Protein AF-A0A7V9ITE0-F1 (afdb_monomer)

Sequence (87 aa):
ANVGDAKSLVIHPASTTHQQLTDDDLRAARIGPEMVRVSIGIEDVEDIVWDLDQALAASQGESPARPAYDGQGHSVLAKAFGAPYQS

Solvent-accessible surface area (backbone atoms only — not comparable to full-atom values): 5427 Å² total; per-residue (Å²): 128,84,76,78,47,68,60,64,47,76,45,49,43,54,85,50,80,44,51,87,54,52,75,68,55,28,51,74,71,70,49,48,91,83,44,72,47,74,34,75,34,70,66,60,66,68,42,53,49,50,55,50,51,50,53,53,41,41,72,71,69,42,74,59,69,76,71,73,80,82,42,65,40,83,39,74,65,17,68,73,63,72,46,58,85,78,132

pLDDT: mean 80.66, std 18.31, range [44.41, 97.75]

Mean predicted aligned error: 8.98 Å

Nearest PDB structures (foldseek):
  5dx5-assembly1_A  TM=8.475E-01  e=1.338E-04  Clostridium sporogenes
  4u1t-assembly2_F  TM=9.349E-01  e=5.097E-04  Micromonospora echinospora
  4q31-assembly1_B  TM=9.441E-01  e=6.755E-04  Micromonospora echinospora
  5eig-assembly1_C  TM=9.471E-01  e=1.273E-03  Homo sapiens
  4l0o-assembly3_K-4  TM=9.214E-01  e=1.810E-03  Helicobacter pylori 26695

Radius of gyration: 16.98 Å; Cα contacts (8 Å, |Δi|>4): 89; chains: 1; bounding box: 32×29×45 Å

Structure (mmCIF, N/CA/C/O backbone):
data_AF-A0A7V9ITE0-F1
#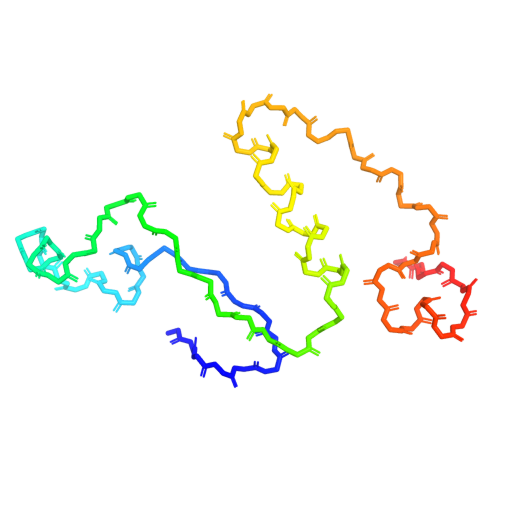
_entry.id   AF-A0A7V9ITE0-F1
#
loop_
_atom_site.group_PDB
_atom_site.id
_atom_site.type_symbol
_atom_site.label_atom_id
_atom_site.label_alt_id
_atom_site.label_comp_id
_atom_site.label_asym_id
_atom_site.label_entity_id
_atom_site.label_seq_id
_atom_site.pdbx_PDB_ins_code
_atom_site.Cartn_x
_atom_site.Cartn_y
_atom_site.Cartn_z
_atom_site.occupancy
_atom_site.B_iso_or_equiv
_atom_site.auth_seq_id
_atom_site.auth_comp_id
_atom_site.auth_asym_id
_atom_site.auth_atom_id
_atom_site.pdbx_PDB_model_num
ATOM 1 N N . ALA A 1 1 ? 10.092 -6.363 0.881 1.00 63.62 1 ALA A N 1
ATOM 2 C CA . ALA A 1 1 ? 8.766 -5.989 1.409 1.00 63.62 1 ALA A CA 1
ATOM 3 C C . ALA A 1 1 ? 8.060 -7.239 1.880 1.00 63.62 1 ALA A C 1
ATOM 5 O O . ALA A 1 1 ? 8.182 -8.278 1.233 1.00 63.62 1 ALA A O 1
ATOM 6 N N . ASN A 1 2 ? 7.342 -7.116 2.984 1.00 75.50 2 ASN A N 1
ATOM 7 C CA . ASN A 1 2 ? 6.838 -8.252 3.737 1.00 75.50 2 ASN A CA 1
ATOM 8 C C . ASN A 1 2 ? 5.450 -8.643 3.201 1.00 75.50 2 ASN A C 1
ATOM 10 O O . ASN A 1 2 ? 4.794 -7.847 2.524 1.00 75.50 2 ASN A O 1
ATOM 14 N N . VAL A 1 3 ? 5.039 -9.880 3.456 1.00 79.75 3 VAL A N 1
ATOM 15 C CA . VAL A 1 3 ? 3.669 -10.371 3.263 1.00 79.75 3 VAL A CA 1
ATOM 16 C C . VAL A 1 3 ? 3.281 -11.043 4.577 1.00 79.75 3 VAL A C 1
ATOM 18 O O . VAL A 1 3 ? 4.090 -11.798 5.113 1.00 79.75 3 VAL A O 1
ATOM 21 N N . GLY A 1 4 ? 2.08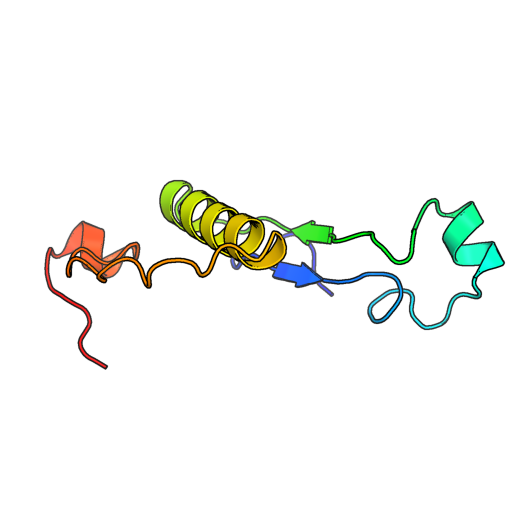4 -10.752 5.094 1.00 82.88 4 GLY A N 1
ATOM 22 C CA . GLY A 1 4 ? 1.585 -11.337 6.348 1.00 82.88 4 GLY 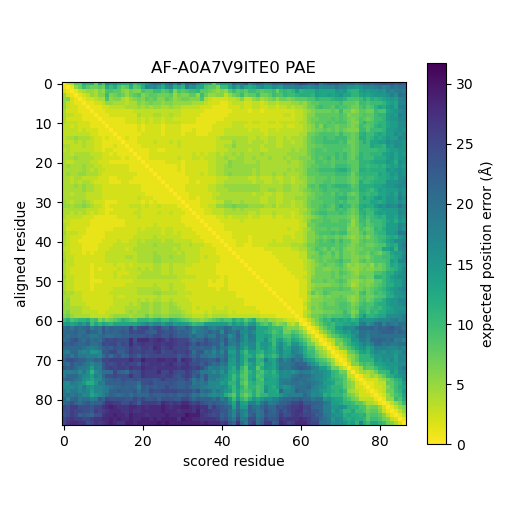A CA 1
ATOM 23 C C . GLY A 1 4 ? 2.094 -10.672 7.633 1.00 82.88 4 GLY A C 1
ATOM 24 O O . GLY A 1 4 ? 2.229 -11.348 8.650 1.00 82.88 4 GLY A O 1
ATOM 25 N N . ASP A 1 5 ? 2.408 -9.375 7.590 1.00 89.56 5 ASP A N 1
ATOM 26 C CA . ASP A 1 5 ? 2.654 -8.576 8.799 1.00 89.56 5 ASP A CA 1
ATOM 27 C C . ASP A 1 5 ? 1.317 -8.246 9.495 1.00 89.56 5 ASP A C 1
ATOM 29 O O . ASP A 1 5 ? 0.261 -8.276 8.865 1.00 89.56 5 ASP A O 1
ATOM 33 N N . ALA A 1 6 ? 1.349 -7.912 10.787 1.00 91.94 6 ALA A N 1
ATOM 34 C CA . ALA A 1 6 ? 0.161 -7.452 11.503 1.00 91.94 6 ALA A CA 1
ATOM 35 C C . ALA A 1 6 ? -0.329 -6.088 10.989 1.00 91.94 6 ALA A C 1
ATOM 37 O O . ALA A 1 6 ? -1.504 -5.764 11.145 1.00 91.94 6 ALA A O 1
ATOM 38 N N . LYS A 1 7 ? 0.572 -5.307 10.382 1.00 91.44 7 LYS A N 1
ATOM 39 C CA . LYS A 1 7 ? 0.270 -4.021 9.751 1.00 91.44 7 LYS A CA 1
ATOM 40 C C . LYS A 1 7 ? 0.121 -4.160 8.239 1.00 91.44 7 LYS A C 1
ATOM 42 O O . LYS A 1 7 ? 0.931 -4.824 7.587 1.00 91.44 7 LYS A O 1
ATOM 47 N N . SER A 1 8 ? -0.861 -3.468 7.684 1.00 94.75 8 SER A N 1
ATOM 48 C CA . SER A 1 8 ? -1.076 -3.339 6.252 1.00 94.75 8 SER A CA 1
ATOM 49 C C . SER A 1 8 ? 0.102 -2.624 5.583 1.00 94.75 8 SER A C 1
ATOM 51 O O . SER A 1 8 ? 0.686 -1.680 6.118 1.00 94.75 8 SER A O 1
ATOM 53 N N . LEU A 1 9 ? 0.482 -3.096 4.394 1.00 94.62 9 LEU A N 1
ATOM 54 C CA . LEU A 1 9 ? 1.609 -2.573 3.623 1.00 94.62 9 LEU A CA 1
ATOM 55 C C . LEU A 1 9 ? 1.236 -2.446 2.146 1.00 94.62 9 LEU A C 1
ATOM 57 O O . LEU A 1 9 ? 0.777 -3.406 1.527 1.00 94.62 9 LEU A O 1
ATOM 61 N N . VAL A 1 10 ? 1.532 -1.290 1.557 1.00 94.81 10 VAL A N 1
ATOM 62 C CA . VAL A 1 10 ? 1.347 -1.012 0.128 1.00 94.81 10 VAL A CA 1
ATOM 63 C C . 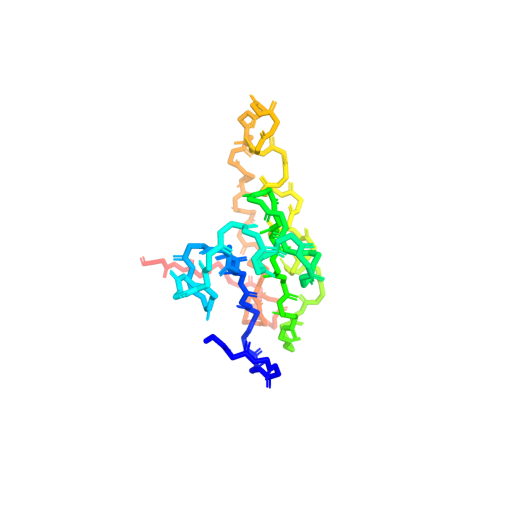VAL A 1 10 ? 2.706 -0.755 -0.514 1.00 94.81 10 VAL A C 1
ATOM 65 O O . VAL A 1 10 ? 3.527 -0.024 0.039 1.00 94.81 10 VAL A O 1
ATOM 68 N N . ILE A 1 11 ? 2.968 -1.362 -1.673 1.00 94.81 11 ILE A N 1
ATOM 69 C CA . ILE A 1 11 ? 4.209 -1.149 -2.428 1.00 94.81 11 ILE A CA 1
ATOM 70 C C . ILE A 1 11 ? 3.941 -1.024 -3.928 1.00 94.81 11 IL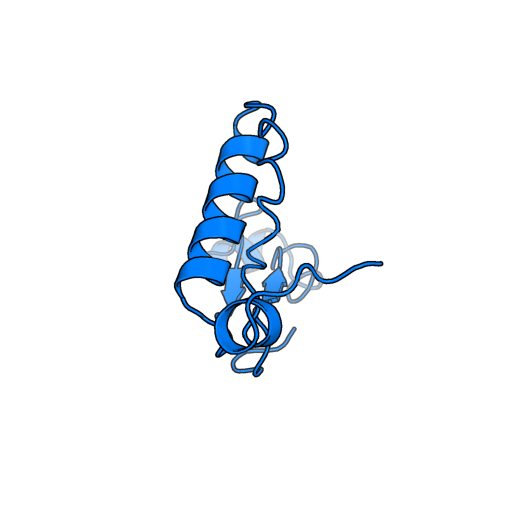E A C 1
ATOM 72 O O . ILE A 1 11 ? 3.005 -1.626 -4.453 1.00 94.81 11 ILE A O 1
ATOM 76 N N . HIS A 1 12 ? 4.842 -0.336 -4.624 1.00 96.00 12 HIS A N 1
ATOM 77 C CA . HIS A 1 12 ? 4.982 -0.401 -6.077 1.00 96.00 12 HIS A CA 1
ATOM 78 C C . HIS A 1 12 ? 6.077 -1.430 -6.421 1.00 96.00 12 HIS A C 1
ATOM 80 O O . HIS A 1 12 ? 7.260 -1.143 -6.199 1.00 96.00 12 HIS A O 1
ATOM 86 N N . PRO A 1 13 ? 5.743 -2.658 -6.876 1.00 95.19 13 PRO A N 1
ATOM 87 C CA . PRO A 1 13 ? 6.717 -3.742 -6.986 1.00 95.19 13 PRO A CA 1
ATOM 88 C C . PRO A 1 13 ? 7.876 -3.431 -7.934 1.00 95.19 13 PRO A C 1
ATOM 90 O O . PRO A 1 13 ? 9.016 -3.724 -7.570 1.00 95.19 13 PRO A O 1
ATOM 93 N N . ALA A 1 14 ? 7.602 -2.797 -9.081 1.00 95.94 14 ALA A N 1
ATOM 94 C CA . ALA A 1 14 ? 8.605 -2.521 -10.109 1.00 95.94 14 ALA A CA 1
ATOM 95 C C . ALA A 1 14 ? 9.712 -1.570 -9.621 1.00 95.94 14 ALA A C 1
ATOM 97 O O . ALA A 1 14 ? 10.877 -1.815 -9.900 1.00 95.94 14 ALA A O 1
ATOM 98 N N . SER A 1 15 ? 9.398 -0.547 -8.814 1.00 95.06 15 SER A N 1
ATOM 99 C CA . SER A 1 15 ? 10.418 0.373 -8.271 1.00 95.06 15 SER A CA 1
ATOM 100 C C . SER A 1 15 ? 10.911 0.010 -6.869 1.00 95.06 15 SER A C 1
ATOM 102 O O . SER A 1 15 ? 11.575 0.825 -6.232 1.00 95.06 15 SER A O 1
ATOM 104 N N . THR A 1 16 ? 10.527 -1.152 -6.333 1.00 94.94 16 THR A N 1
ATOM 105 C CA . THR A 1 16 ? 10.921 -1.568 -4.980 1.00 94.94 16 THR A CA 1
ATOM 106 C C . THR A 1 16 ? 11.431 -3.008 -4.982 1.00 94.94 16 THR A C 1
ATOM 108 O O . THR A 1 16 ? 12.576 -3.279 -5.321 1.00 94.94 16 THR A O 1
ATOM 111 N N . THR A 1 17 ? 10.585 -3.970 -4.623 1.00 93.44 17 THR A N 1
ATOM 112 C CA . THR A 1 17 ? 10.960 -5.382 -4.457 1.00 93.44 17 THR A CA 1
ATOM 113 C C . THR A 1 17 ? 11.505 -6.051 -5.713 1.00 93.44 17 THR A C 1
ATOM 115 O O . THR A 1 17 ? 12.289 -6.984 -5.581 1.00 93.44 17 THR A O 1
ATOM 118 N N . HIS A 1 18 ? 11.119 -5.577 -6.897 1.00 94.31 18 HIS A N 1
ATOM 119 C CA . HIS A 1 18 ? 11.536 -6.128 -8.185 1.00 94.31 18 HIS A CA 1
ATOM 120 C C . HIS A 1 18 ? 12.398 -5.144 -8.987 1.00 94.31 18 HIS A C 1
ATOM 122 O O . HIS A 1 18 ? 12.610 -5.357 -10.173 1.00 94.31 18 HIS A O 1
ATOM 128 N N . GLN A 1 19 ? 12.957 -4.111 -8.344 1.00 94.50 19 GLN A N 1
ATOM 129 C CA . GLN A 1 19 ? 13.744 -3.064 -9.015 1.00 94.50 19 GLN A CA 1
ATOM 130 C C . GLN A 1 19 ? 15.002 -3.565 -9.745 1.00 94.50 19 GLN A C 1
ATOM 132 O O . GLN A 1 19 ? 15.609 -2.817 -10.498 1.00 94.50 19 GLN A O 1
ATOM 137 N N . GLN A 1 20 ? 15.445 -4.793 -9.459 1.00 96.25 20 GLN A N 1
ATOM 138 C CA . GLN A 1 20 ? 16.619 -5.411 -10.087 1.00 96.25 20 GLN A CA 1
ATOM 139 C C . GLN A 1 20 ? 16.277 -6.157 -11.387 1.00 96.25 20 GLN A C 1
ATOM 141 O O . GLN A 1 20 ? 17.184 -6.624 -12.070 1.00 96.25 20 GLN A O 1
ATOM 146 N N . LEU A 1 21 ? 14.988 -6.323 -11.703 1.00 96.69 21 LEU A N 1
ATOM 147 C CA . LEU A 1 21 ? 14.540 -6.963 -12.935 1.00 96.69 21 LEU A CA 1
ATOM 148 C C . LEU A 1 21 ? 14.544 -5.968 -14.094 1.00 96.69 21 LEU A C 1
ATOM 150 O O . LEU A 1 21 ? 14.322 -4.773 -13.905 1.00 96.69 21 LEU A O 1
ATOM 154 N N . THR A 1 22 ? 14.773 -6.480 -15.301 1.00 96.88 22 THR A N 1
ATOM 155 C CA . THR A 1 22 ? 14.605 -5.695 -16.526 1.00 96.88 22 THR A CA 1
ATOM 156 C C . THR A 1 22 ? 13.122 -5.516 -16.864 1.00 96.88 22 THR A C 1
ATOM 158 O O . THR A 1 22 ? 12.271 -6.270 -16.387 1.00 96.88 22 THR A O 1
ATOM 161 N N . ASP A 1 23 ? 12.794 -4.567 -17.742 1.00 94.88 23 ASP A N 1
ATOM 162 C CA . ASP A 1 23 ? 11.415 -4.365 -18.211 1.00 94.88 23 ASP A CA 1
ATOM 163 C C . ASP A 1 23 ? 10.831 -5.610 -18.906 1.00 94.88 23 ASP A C 1
ATOM 165 O O . ASP A 1 23 ? 9.626 -5.861 -18.829 1.00 94.88 23 ASP A O 1
ATOM 169 N N . ASP A 1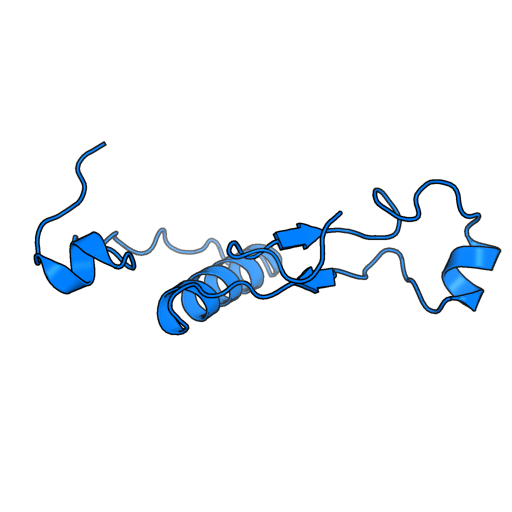 24 ? 11.672 -6.395 -19.591 1.00 97.00 24 ASP A N 1
ATOM 170 C CA . ASP A 1 24 ? 11.271 -7.662 -20.211 1.00 97.00 24 ASP A CA 1
ATOM 171 C C . ASP A 1 24 ? 10.930 -8.721 -19.153 1.00 97.00 24 ASP A C 1
ATOM 173 O O . ASP A 1 24 ? 9.885 -9.371 -19.253 1.00 97.00 24 ASP A O 1
ATOM 177 N N . ASP A 1 25 ? 11.757 -8.849 -18.110 1.00 97.75 25 ASP A N 1
ATOM 178 C CA . ASP A 1 25 ? 11.528 -9.785 -17.003 1.00 97.75 25 ASP A CA 1
ATOM 179 C C . ASP A 1 25 ? 10.281 -9.409 -16.190 1.00 97.75 25 ASP A C 1
ATOM 181 O O . ASP A 1 25 ? 9.474 -10.275 -15.841 1.00 97.75 25 ASP A O 1
ATOM 185 N N . LEU A 1 26 ? 10.080 -8.112 -15.927 1.00 97.44 26 LEU A N 1
ATOM 186 C CA . LEU A 1 26 ? 8.886 -7.589 -15.258 1.00 97.44 26 LEU A CA 1
ATOM 187 C C . LEU A 1 26 ? 7.621 -7.925 -16.053 1.00 97.44 26 LEU A C 1
ATOM 189 O O . LEU A 1 26 ? 6.664 -8.470 -15.495 1.00 97.44 26 LEU A O 1
ATOM 193 N N . ARG A 1 27 ? 7.633 -7.695 -17.374 1.00 95.06 27 ARG A N 1
ATOM 194 C CA . ARG A 1 27 ? 6.521 -8.074 -18.259 1.00 95.06 27 ARG A CA 1
ATOM 195 C C . ARG A 1 27 ? 6.272 -9.579 -18.263 1.00 95.06 27 ARG A C 1
ATOM 197 O O . ARG A 1 27 ? 5.115 -9.992 -18.174 1.00 95.06 27 ARG A O 1
ATOM 204 N N . ALA A 1 28 ? 7.322 -10.397 -18.318 1.00 97.31 28 ALA A N 1
ATOM 205 C CA . ALA A 1 28 ? 7.198 -11.854 -18.261 1.00 97.31 28 ALA A CA 1
ATOM 206 C C . ALA A 1 28 ? 6.577 -12.333 -16.934 1.00 97.31 28 ALA A C 1
ATOM 208 O O . ALA A 1 28 ? 5.763 -13.258 -16.926 1.00 97.31 28 ALA A O 1
ATOM 209 N N . ALA A 1 29 ? 6.888 -11.652 -15.827 1.00 95.88 29 ALA A N 1
ATOM 210 C CA . ALA A 1 29 ? 6.300 -11.880 -14.507 1.00 95.88 29 ALA A CA 1
ATOM 211 C C . ALA A 1 29 ? 4.899 -11.258 -14.322 1.00 95.88 29 ALA A C 1
ATOM 213 O O . ALA A 1 29 ? 4.300 -11.413 -13.259 1.00 95.88 29 ALA A O 1
ATOM 214 N N . ARG A 1 30 ? 4.357 -10.583 -15.348 1.00 95.88 30 ARG A N 1
ATOM 215 C CA . ARG A 1 30 ? 3.093 -9.821 -15.311 1.00 95.88 30 ARG A CA 1
ATOM 216 C C . ARG A 1 30 ? 3.091 -8.689 -14.277 1.00 95.88 30 ARG A C 1
ATOM 218 O O . ARG A 1 30 ? 2.052 -8.388 -13.698 1.00 95.88 30 ARG A O 1
ATOM 225 N N . ILE A 1 31 ? 4.243 -8.064 -14.057 1.00 96.62 31 ILE A N 1
ATOM 226 C CA . ILE A 1 31 ? 4.412 -6.900 -13.186 1.00 96.62 31 ILE A CA 1
ATOM 227 C C . ILE A 1 31 ? 4.496 -5.654 -14.073 1.00 96.62 31 ILE A C 1
ATOM 229 O O . ILE A 1 31 ? 5.536 -5.380 -14.667 1.00 96.62 31 ILE A O 1
ATOM 233 N N . GLY A 1 32 ? 3.389 -4.920 -14.190 1.00 94.75 32 GLY A N 1
ATOM 234 C CA . GLY A 1 32 ? 3.344 -3.637 -14.901 1.00 94.75 32 GLY A CA 1
ATOM 235 C C . GLY A 1 32 ? 3.823 -2.459 -14.036 1.00 94.75 32 GLY A C 1
ATOM 236 O O . GLY A 1 32 ? 3.774 -2.556 -12.805 1.00 94.75 32 GLY A O 1
ATOM 237 N N . PRO A 1 33 ? 4.265 -1.339 -14.641 1.00 93.19 33 PRO A N 1
ATOM 238 C CA . PRO A 1 33 ? 4.655 -0.118 -13.920 1.00 93.19 33 PRO A CA 1
ATOM 239 C C . PRO A 1 33 ? 3.485 0.577 -13.199 1.00 93.19 33 PRO A C 1
ATOM 241 O O . PRO A 1 33 ? 3.693 1.429 -12.344 1.00 93.19 33 PRO A O 1
ATOM 244 N N . GLU A 1 34 ? 2.246 0.229 -13.528 1.00 94.06 34 GLU A N 1
ATOM 245 C CA . GLU A 1 34 ? 1.035 0.674 -12.835 1.00 94.06 34 GLU A CA 1
ATOM 246 C C . GLU A 1 34 ? 0.626 -0.239 -11.666 1.00 94.06 34 GLU A C 1
ATOM 248 O O . GLU A 1 34 ? -0.329 0.060 -10.947 1.00 94.06 34 GLU A O 1
ATOM 253 N N . MET A 1 35 ? 1.318 -1.366 -11.459 1.00 95.94 35 MET A N 1
ATOM 254 C CA . MET A 1 35 ? 0.939 -2.339 -10.438 1.00 95.94 35 MET A CA 1
ATOM 255 C C . MET A 1 35 ? 1.176 -1.794 -9.028 1.00 95.94 35 MET A C 1
ATOM 257 O O . MET A 1 35 ? 2.304 -1.521 -8.624 1.00 95.94 35 MET A O 1
ATOM 261 N N . VAL A 1 36 ? 0.122 -1.783 -8.218 1.00 95.31 36 VAL A N 1
ATOM 262 C CA . VAL A 1 36 ? 0.207 -1.571 -6.772 1.00 95.31 36 VAL A CA 1
ATOM 263 C C . VAL A 1 36 ? -0.106 -2.888 -6.072 1.00 95.31 36 VAL A C 1
ATOM 265 O O . VAL A 1 36 ? -1.130 -3.514 -6.336 1.00 95.31 36 VAL A O 1
ATOM 268 N N . ARG A 1 37 ? 0.781 -3.329 -5.174 1.00 95.00 37 ARG A N 1
ATOM 269 C CA . ARG A 1 37 ? 0.564 -4.531 -4.360 1.00 95.00 37 ARG A CA 1
ATOM 270 C C . ARG A 1 37 ? 0.204 -4.130 -2.939 1.00 95.00 37 ARG A C 1
ATOM 272 O O . ARG A 1 37 ? 0.996 -3.466 -2.272 1.00 95.00 37 ARG A O 1
ATOM 279 N N . VAL A 1 38 ? -0.931 -4.630 -2.467 1.00 94.81 38 VAL A N 1
ATOM 280 C CA . VAL A 1 38 ? -1.411 -4.444 -1.096 1.00 94.81 38 VAL A CA 1
ATOM 281 C C . VAL A 1 38 ? -1.289 -5.766 -0.337 1.00 94.81 38 VAL A C 1
ATOM 283 O O . VAL A 1 38 ? -1.762 -6.801 -0.802 1.00 94.81 38 VAL A O 1
ATOM 286 N N . SER A 1 39 ? -0.625 -5.743 0.818 1.00 94.88 39 SER A N 1
ATOM 287 C CA . SER A 1 39 ? -0.669 -6.810 1.818 1.00 94.88 39 SER A CA 1
ATOM 288 C C . SER A 1 39 ? -1.542 -6.323 2.961 1.00 94.88 39 SER A C 1
ATOM 290 O O . SER A 1 39 ? -1.173 -5.363 3.632 1.00 94.88 39 SER A O 1
ATOM 292 N N . ILE A 1 40 ? -2.675 -6.982 3.166 1.00 94.44 40 ILE A N 1
ATOM 293 C CA . ILE A 1 40 ? -3.629 -6.647 4.223 1.00 94.44 40 ILE A CA 1
ATOM 294 C C . ILE A 1 40 ? -3.129 -7.227 5.548 1.00 94.44 40 ILE A C 1
ATOM 296 O O . ILE A 1 40 ? -2.783 -8.410 5.609 1.00 94.44 40 ILE A O 1
ATOM 300 N N . GLY A 1 41 ? -3.028 -6.367 6.560 1.00 93.25 41 GLY A N 1
ATOM 301 C CA . GLY A 1 41 ? -2.704 -6.734 7.933 1.00 93.25 41 GLY A CA 1
ATOM 302 C C . GLY A 1 41 ? -3.931 -7.239 8.689 1.00 93.25 41 GLY A C 1
ATOM 303 O O . GLY A 1 41 ? -4.876 -7.762 8.099 1.00 93.25 41 GLY A O 1
ATOM 304 N N . ILE A 1 42 ? -3.905 -7.106 10.014 1.00 94.62 42 ILE A N 1
ATOM 305 C CA . ILE A 1 42 ? -5.004 -7.522 10.902 1.00 94.62 42 ILE A CA 1
ATOM 306 C C . ILE A 1 42 ? -5.665 -6.330 11.601 1.00 94.62 42 ILE A C 1
ATOM 308 O O . ILE A 1 42 ? -6.248 -6.485 12.676 1.00 94.62 42 ILE A O 1
ATOM 312 N N . GLU A 1 43 ? -5.532 -5.133 11.027 1.00 91.06 43 GLU A N 1
ATOM 313 C CA . GLU A 1 43 ? -6.271 -3.965 11.491 1.00 91.06 43 GLU A CA 1
ATOM 314 C C . GLU A 1 43 ? -7.785 -4.149 11.323 1.00 91.06 43 GLU A C 1
ATOM 316 O O . GLU A 1 43 ? -8.275 -5.103 10.715 1.00 91.06 43 GLU A O 1
ATOM 321 N N . ASP A 1 44 ? -8.541 -3.221 11.895 1.00 89.94 44 ASP A N 1
ATOM 322 C CA . ASP A 1 44 ? -9.983 -3.195 11.726 1.00 89.94 44 ASP A CA 1
ATOM 323 C C . ASP A 1 44 ? -10.351 -2.932 10.258 1.00 89.94 44 ASP A C 1
ATOM 325 O O . ASP A 1 44 ? -9.779 -2.067 9.591 1.00 89.94 44 ASP A O 1
ATOM 329 N N . VAL A 1 45 ? -11.315 -3.704 9.760 1.00 90.12 45 VAL A N 1
ATOM 330 C CA . VAL A 1 45 ? -11.715 -3.690 8.351 1.00 90.12 45 VAL A CA 1
ATOM 331 C C . VAL A 1 45 ? -12.239 -2.329 7.897 1.00 90.12 45 VAL A C 1
ATOM 333 O O . VAL A 1 45 ? -11.943 -1.923 6.776 1.00 90.12 45 VAL A O 1
ATOM 336 N N . GLU A 1 46 ? -12.962 -1.605 8.753 1.00 86.50 46 GLU A N 1
ATOM 337 C CA . GLU A 1 46 ? -13.526 -0.298 8.401 1.00 86.50 46 GLU A CA 1
ATOM 338 C C . GLU A 1 46 ? -12.419 0.739 8.216 1.00 86.50 46 GLU A C 1
ATOM 340 O O . GLU A 1 46 ? -12.506 1.595 7.341 1.00 86.50 46 GLU A O 1
ATOM 345 N N . ASP A 1 47 ? -11.344 0.620 8.993 1.00 84.94 47 ASP A N 1
ATOM 346 C CA . ASP A 1 47 ? -10.221 1.553 8.946 1.00 84.94 47 ASP A CA 1
ATOM 347 C C . ASP A 1 47 ? -9.383 1.300 7.678 1.00 84.94 47 ASP A C 1
ATOM 349 O O . ASP A 1 47 ? -8.992 2.241 6.989 1.00 84.94 47 ASP A O 1
ATOM 353 N N . ILE A 1 48 ? -9.206 0.027 7.296 1.00 90.56 48 ILE A N 1
ATOM 354 C CA . ILE A 1 48 ? -8.571 -0.361 6.024 1.00 90.56 48 ILE A CA 1
ATOM 355 C C . ILE A 1 48 ? -9.390 0.122 4.821 1.00 90.56 48 ILE A C 1
ATOM 357 O O . ILE A 1 48 ? -8.824 0.648 3.861 1.00 90.56 48 ILE A O 1
ATOM 361 N N . VAL A 1 49 ? -10.712 -0.074 4.841 1.00 90.25 49 VAL A N 1
ATOM 362 C CA . VAL A 1 49 ? -11.595 0.366 3.750 1.00 90.25 49 VAL A CA 1
ATOM 363 C C . VAL A 1 49 ? -11.574 1.884 3.632 1.00 90.25 49 VAL A C 1
ATOM 365 O O . VAL A 1 49 ? -11.412 2.396 2.526 1.00 90.25 49 VAL A O 1
ATOM 368 N N . TRP A 1 50 ? -11.672 2.593 4.757 1.00 85.75 50 TRP A N 1
ATOM 369 C CA . TRP A 1 50 ? -11.601 4.049 4.795 1.00 85.75 50 TRP A CA 1
ATOM 370 C C . TRP A 1 50 ? -10.285 4.577 4.208 1.00 85.75 50 TRP A C 1
ATOM 372 O O . TRP A 1 50 ? -10.311 5.471 3.361 1.00 85.75 50 TRP A O 1
ATOM 382 N N . ASP A 1 51 ? -9.145 3.982 4.581 1.00 89.50 51 ASP A N 1
ATOM 383 C CA . ASP A 1 51 ? -7.830 4.368 4.058 1.00 89.50 51 ASP A CA 1
ATOM 384 C C . ASP A 1 51 ? -7.699 4.153 2.546 1.00 89.50 51 ASP A C 1
ATOM 386 O O . ASP A 1 51 ? -7.150 5.001 1.834 1.00 89.50 51 ASP A O 1
ATOM 390 N N . LEU A 1 52 ? -8.209 3.032 2.033 1.00 92.31 52 LEU A N 1
ATOM 391 C CA . LEU A 1 52 ? -8.181 2.747 0.600 1.00 92.31 52 LEU A CA 1
ATOM 392 C C . LEU A 1 52 ? -9.120 3.668 -0.186 1.00 92.31 52 LEU A C 1
ATOM 394 O O . LEU A 1 52 ? -8.736 4.130 -1.260 1.00 92.31 52 LEU A O 1
ATOM 398 N N . ASP A 1 53 ? -10.309 3.965 0.341 1.00 90.75 53 ASP A N 1
ATOM 399 C CA . ASP A 1 53 ? -11.292 4.830 -0.317 1.00 90.75 53 ASP A CA 1
ATOM 400 C C . ASP A 1 53 ? -10.749 6.253 -0.499 1.00 90.75 53 ASP A C 1
ATOM 402 O O . ASP A 1 53 ? -10.692 6.767 -1.620 1.00 90.75 53 ASP A O 1
ATOM 406 N N . GLN A 1 54 ? -10.212 6.855 0.570 1.00 86.38 54 GLN A N 1
ATOM 407 C CA . GLN A 1 54 ? -9.616 8.191 0.474 1.00 86.38 54 GLN A CA 1
ATOM 408 C C . GLN A 1 54 ? -8.400 8.230 -0.464 1.00 86.38 54 GLN A C 1
ATOM 410 O O . GLN A 1 54 ? -8.208 9.212 -1.186 1.00 86.38 54 GLN A O 1
ATOM 415 N N . ALA A 1 55 ? -7.578 7.173 -0.479 1.00 89.69 55 ALA A N 1
ATOM 416 C CA . ALA A 1 55 ? -6.404 7.096 -1.343 1.00 89.69 55 ALA A CA 1
ATOM 417 C C . ALA A 1 55 ? -6.796 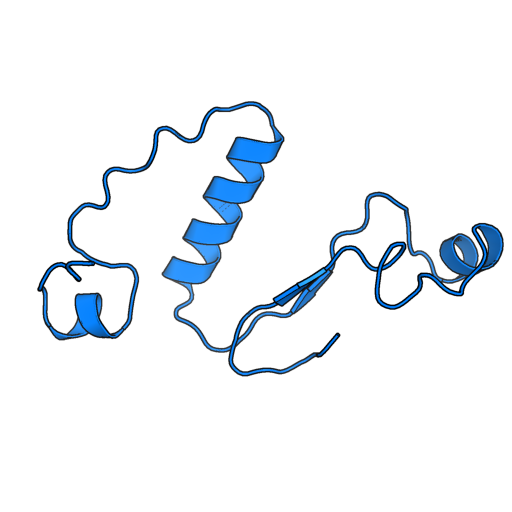6.989 -2.825 1.00 89.69 55 ALA A C 1
ATOM 419 O O . ALA A 1 55 ? -6.172 7.631 -3.674 1.00 89.69 55 ALA A O 1
ATOM 420 N N . LEU A 1 56 ? -7.842 6.217 -3.135 1.00 91.31 56 LEU A N 1
ATOM 421 C CA . LEU A 1 56 ? -8.377 6.081 -4.488 1.00 91.31 56 LEU A CA 1
ATOM 422 C C . LEU A 1 56 ? -9.049 7.372 -4.963 1.00 91.31 56 LEU A C 1
ATOM 424 O O . LEU A 1 56 ? -8.782 7.799 -6.084 1.00 91.31 56 LEU A O 1
ATOM 428 N N . ALA A 1 57 ? -9.849 8.036 -4.123 1.00 88.50 57 ALA A N 1
ATOM 429 C CA . ALA A 1 57 ? -10.444 9.333 -4.458 1.00 88.50 57 ALA A CA 1
ATOM 430 C C . ALA A 1 57 ? -9.355 10.376 -4.771 1.00 88.50 57 ALA A C 1
ATOM 432 O O . ALA A 1 57 ? -9.359 10.999 -5.838 1.00 88.50 57 ALA A O 1
ATOM 433 N N . ALA A 1 58 ? -8.340 10.474 -3.903 1.00 88.38 58 ALA A N 1
ATOM 434 C CA . ALA A 1 58 ? -7.188 11.350 -4.109 1.00 88.38 58 ALA A CA 1
ATOM 435 C C . ALA A 1 58 ? -6.455 11.068 -5.429 1.00 88.38 58 ALA A C 1
ATOM 437 O O . ALA A 1 58 ? -6.027 12.001 -6.116 1.00 88.38 58 ALA A O 1
ATOM 438 N N . SER A 1 59 ? -6.329 9.795 -5.823 1.00 90.31 59 SER A N 1
ATOM 439 C CA . SER A 1 59 ? -5.659 9.427 -7.073 1.00 90.31 59 SER A CA 1
ATOM 440 C C . SER A 1 59 ? -6.441 9.837 -8.327 1.00 90.31 59 SER A C 1
ATOM 442 O O . SER A 1 59 ? -5.841 9.921 -9.396 1.00 90.31 59 SER A O 1
ATOM 444 N N . GLN A 1 60 ? -7.751 10.088 -8.224 1.00 92.94 60 GLN A N 1
ATOM 445 C CA . GLN A 1 60 ? -8.587 10.558 -9.338 1.00 92.94 60 GLN A CA 1
ATOM 446 C C . GLN A 1 60 ? -8.627 12.090 -9.464 1.00 92.94 60 GLN A C 1
ATOM 448 O O . GLN A 1 60 ? -9.324 12.622 -10.326 1.00 92.94 60 GLN A O 1
ATOM 453 N N . GLY A 1 61 ? -7.881 12.821 -8.628 1.00 84.56 61 GLY A N 1
ATOM 454 C CA . GLY A 1 61 ? -7.906 14.286 -8.616 1.00 84.56 61 GLY A CA 1
ATOM 455 C C . GLY A 1 61 ? -9.115 14.871 -7.886 1.00 84.56 61 GLY A C 1
ATOM 456 O O . GLY A 1 61 ? -9.272 16.094 -7.844 1.00 84.56 61 GLY A O 1
ATOM 457 N N . GLU A 1 62 ? -9.935 14.029 -7.256 1.00 77.31 62 GLU A N 1
ATOM 458 C CA . GLU A 1 62 ? -10.783 14.486 -6.167 1.00 77.31 62 GLU A CA 1
ATOM 459 C C . GLU A 1 62 ? -9.860 14.877 -5.020 1.00 77.31 62 GLU A C 1
ATOM 461 O O . GLU A 1 62 ? -9.075 14.076 -4.522 1.00 77.31 62 GLU A O 1
ATOM 466 N N . SER A 1 63 ? -9.910 16.143 -4.606 1.00 58.00 63 SER A N 1
ATOM 467 C CA . SER A 1 63 ? -9.353 16.473 -3.300 1.00 58.00 63 SER A CA 1
ATOM 468 C C . SER A 1 63 ? -10.194 15.690 -2.306 1.00 58.00 63 SER A C 1
ATOM 470 O O . SER A 1 63 ? -11.394 15.981 -2.246 1.00 58.00 63 SER A O 1
ATOM 472 N N . PRO A 1 64 ? -9.642 14.729 -1.540 1.00 54.12 64 PRO A N 1
ATOM 473 C CA . PRO A 1 64 ? -10.393 14.229 -0.413 1.00 54.12 64 PRO A CA 1
ATOM 474 C C . PRO A 1 64 ? -10.669 15.482 0.409 1.00 54.12 64 PRO A C 1
ATOM 476 O O . PRO A 1 64 ? -9.736 16.151 0.870 1.00 54.12 64 PRO A O 1
ATOM 479 N N . ALA A 1 65 ? -11.937 15.897 0.498 1.00 54.31 65 ALA A N 1
ATOM 480 C CA . ALA A 1 65 ? -12.317 16.825 1.545 1.00 54.31 65 ALA A CA 1
ATOM 481 C C . ALA A 1 65 ? -11.765 16.146 2.783 1.00 54.31 65 ALA A C 1
ATOM 483 O O . ALA A 1 65 ? -12.200 15.023 3.021 1.00 54.31 65 ALA A O 1
ATOM 484 N N . ARG A 1 66 ? -10.735 16.718 3.441 1.00 48.81 66 ARG A N 1
ATOM 485 C CA . ARG A 1 66 ? -10.165 16.137 4.666 1.00 48.81 66 ARG A CA 1
ATOM 486 C C . ARG A 1 66 ? -11.384 15.700 5.458 1.00 48.81 66 ARG A C 1
ATOM 488 O O . ARG A 1 66 ? -12.125 16.608 5.860 1.00 48.81 66 ARG A O 1
ATOM 495 N N . PRO A 1 67 ? -11.671 14.391 5.582 1.00 50.88 67 PRO A N 1
ATOM 496 C CA . PRO A 1 67 ? -12.844 13.997 6.319 1.00 50.88 67 PRO A CA 1
ATOM 497 C C . PRO A 1 67 ? -12.585 14.603 7.681 1.00 50.88 67 PRO A C 1
ATOM 499 O O . PRO A 1 67 ? -11.461 14.499 8.191 1.00 50.88 67 PRO A O 1
ATOM 502 N N . ALA A 1 68 ? -13.536 15.391 8.186 1.00 48.66 68 ALA A N 1
ATOM 503 C CA . ALA A 1 68 ? -13.406 15.878 9.541 1.00 48.66 68 ALA A CA 1
ATOM 504 C C . ALA A 1 68 ? -13.116 14.626 10.359 1.00 48.66 68 ALA A C 1
ATOM 506 O O . ALA A 1 68 ? -13.915 13.693 10.329 1.00 48.66 68 ALA A O 1
ATOM 507 N N . TYR A 1 69 ? -11.935 14.566 10.975 1.00 52.47 69 TYR A N 1
ATOM 508 C CA . TYR A 1 69 ? -11.701 13.594 12.016 1.00 52.47 69 TYR A CA 1
ATOM 509 C C . TYR A 1 69 ? -12.806 13.891 13.021 1.00 52.47 69 TYR A C 1
ATOM 511 O O . TYR A 1 69 ? -12.769 14.915 13.703 1.00 52.47 69 TYR A O 1
ATOM 519 N N . ASP A 1 70 ? -13.855 13.078 13.011 1.00 56.91 70 ASP A N 1
ATOM 520 C CA . ASP A 1 70 ? -15.084 13.302 13.772 1.00 56.91 70 ASP A CA 1
ATOM 521 C C . ASP A 1 70 ? -14.848 13.120 15.281 1.00 56.91 70 ASP A C 1
ATOM 523 O O . ASP A 1 70 ? -15.764 13.229 16.093 1.00 56.91 70 ASP A O 1
ATOM 527 N N . GLY A 1 71 ? -13.594 12.868 15.671 1.00 49.28 71 GLY A N 1
ATOM 528 C CA . GLY A 1 71 ? -13.181 12.587 17.033 1.00 49.28 71 GLY A CA 1
ATOM 529 C C . GLY A 1 71 ? -13.387 11.125 17.416 1.00 49.28 71 GLY A C 1
ATOM 530 O O . GLY A 1 71 ? -12.802 10.688 18.407 1.00 49.28 71 GLY A O 1
ATOM 531 N N . GLN A 1 72 ? -14.149 10.362 16.629 1.00 51.22 72 GLN A N 1
ATOM 532 C CA . GLN A 1 7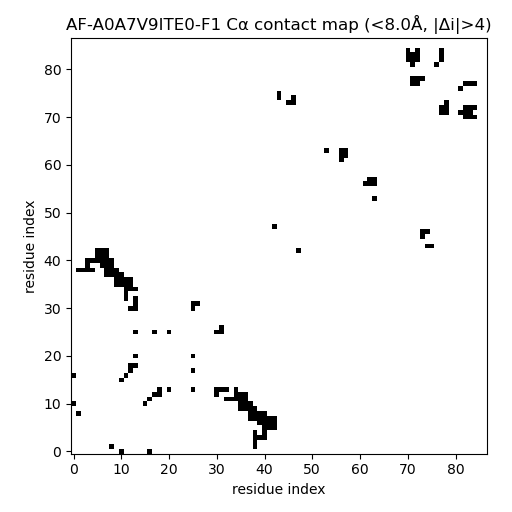2 ? -14.331 8.925 16.765 1.00 51.22 72 GLN A CA 1
ATOM 533 C C . GLN A 1 72 ? -13.241 8.253 15.943 1.00 51.22 72 GLN A C 1
ATOM 535 O O . GLN A 1 72 ? -13.453 7.784 14.835 1.00 51.22 72 GLN A O 1
ATOM 540 N N . GLY A 1 73 ? -12.018 8.264 16.468 1.00 51.31 73 GLY A N 1
ATOM 541 C CA . GLY A 1 73 ? -10.904 7.629 15.780 1.00 51.31 73 GLY A CA 1
ATOM 542 C C . GLY A 1 73 ? -11.270 6.233 15.257 1.00 51.31 73 GLY A C 1
ATOM 543 O O . GLY A 1 73 ? -11.752 5.366 15.988 1.00 51.31 73 GLY A O 1
ATOM 544 N N . HIS A 1 74 ? -10.973 6.029 13.980 1.00 58.88 74 HIS A N 1
ATOM 545 C CA . HIS A 1 74 ? -10.854 4.752 13.283 1.00 58.88 74 HIS A CA 1
ATOM 546 C C . HIS A 1 74 ? -9.636 3.978 13.819 1.00 58.88 74 HIS A C 1
ATOM 548 O O . HIS A 1 74 ? -8.703 3.626 13.111 1.00 58.88 74 HIS A O 1
ATOM 554 N N . SER A 1 75 ? -9.542 3.868 15.142 1.00 59.94 75 SER A N 1
ATOM 555 C CA . SER A 1 75 ? -8.500 3.145 15.850 1.00 59.94 75 SER A CA 1
ATOM 556 C C . SER A 1 75 ? -9.160 2.364 16.968 1.00 59.94 75 SER A C 1
ATOM 558 O O . SER A 1 75 ? -10.132 2.819 17.576 1.00 59.94 75 SER A O 1
ATOM 560 N N . VAL A 1 76 ? -8.610 1.193 17.282 1.00 56.06 76 VAL A N 1
ATOM 561 C CA . VAL A 1 76 ? -9.136 0.317 18.340 1.00 56.06 76 VAL A CA 1
ATOM 562 C C . VAL A 1 76 ? -9.313 1.073 19.663 1.00 56.06 76 VAL A C 1
ATOM 564 O O . VAL A 1 76 ? -10.280 0.844 20.381 1.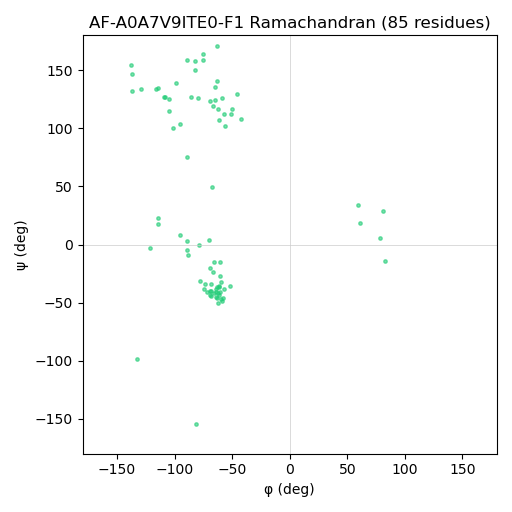00 56.06 76 VAL A O 1
ATOM 567 N N . LEU A 1 77 ? -8.419 2.019 19.972 1.00 53.34 77 LEU A N 1
ATOM 568 C CA . LEU A 1 77 ? -8.486 2.823 21.194 1.00 53.34 77 LEU A CA 1
ATOM 569 C C . LEU A 1 77 ? -9.627 3.844 21.169 1.00 53.34 77 LEU A C 1
ATOM 571 O O . LEU A 1 77 ? -10.320 4.009 22.170 1.00 53.34 77 LEU A O 1
ATOM 575 N N . ALA A 1 78 ? -9.858 4.508 20.043 1.00 57.94 78 ALA A N 1
ATOM 576 C CA . ALA A 1 78 ? -10.949 5.467 19.943 1.00 57.94 78 ALA A CA 1
ATOM 577 C C . ALA A 1 78 ? -12.324 4.775 19.867 1.00 57.94 78 ALA A C 1
ATOM 579 O O . ALA A 1 78 ? -13.265 5.242 20.508 1.00 57.94 78 ALA A O 1
ATOM 580 N N . LYS A 1 79 ? -12.410 3.600 19.225 1.00 60.69 79 LYS A N 1
ATOM 581 C CA . LYS A 1 79 ? -13.592 2.718 19.256 1.00 60.69 79 LYS A CA 1
ATOM 582 C C . LYS A 1 79 ? -13.882 2.172 20.661 1.00 60.69 79 LYS A C 1
ATOM 584 O O . LYS A 1 79 ? -15.036 2.124 21.072 1.00 60.69 79 LYS A O 1
ATOM 589 N N . ALA A 1 80 ? -12.849 1.783 21.415 1.00 61.38 80 ALA A N 1
ATOM 590 C CA . ALA A 1 80 ? -13.005 1.195 22.748 1.00 61.38 80 ALA A CA 1
ATOM 591 C C . ALA A 1 80 ? -13.299 2.219 23.856 1.00 61.38 80 ALA A C 1
ATOM 593 O O . ALA A 1 80 ? -13.975 1.884 24.828 1.00 61.38 80 ALA A O 1
ATOM 594 N N . PHE A 1 81 ? -12.786 3.447 23.737 1.00 67.50 81 PHE A N 1
ATOM 595 C CA . PHE A 1 81 ? -12.821 4.426 24.829 1.00 67.50 81 PHE A CA 1
ATOM 596 C C . PHE A 1 81 ? -13.549 5.736 24.494 1.00 67.50 81 PHE A C 1
ATOM 598 O O . PHE A 1 81 ? -13.692 6.576 25.379 1.00 67.50 81 PHE A O 1
ATOM 605 N N . GLY A 1 82 ? -14.030 5.924 23.258 1.00 57.59 82 GLY A N 1
ATOM 606 C CA . GLY A 1 82 ? -14.873 7.065 22.872 1.00 57.59 82 GLY A CA 1
ATOM 607 C C . GLY A 1 82 ? -14.220 8.443 23.045 1.00 57.59 82 GLY A C 1
ATOM 608 O O . GLY A 1 82 ? -14.928 9.444 23.122 1.00 57.59 82 GLY A O 1
ATOM 609 N N . ALA A 1 83 ? -12.889 8.506 23.146 1.00 46.75 83 ALA A N 1
ATOM 610 C CA . ALA A 1 83 ? -12.148 9.738 23.393 1.00 46.75 83 ALA A CA 1
ATOM 611 C C . ALA A 1 83 ? -11.269 10.101 22.182 1.00 46.75 83 ALA A C 1
ATOM 613 O O . ALA A 1 83 ? -10.562 9.230 21.663 1.00 46.75 83 ALA A O 1
ATOM 614 N N . PRO A 1 84 ? -11.260 11.374 21.743 1.00 44.47 84 PRO A N 1
ATOM 615 C CA . PRO A 1 84 ? -10.419 11.807 20.638 1.00 44.47 84 PRO A CA 1
ATOM 616 C C . PRO A 1 84 ? -8.939 11.678 21.018 1.00 44.47 84 PRO A C 1
ATOM 618 O O . PRO A 1 84 ? -8.491 12.246 22.013 1.00 44.47 84 PRO A O 1
ATOM 621 N N . TYR A 1 85 ? -8.176 10.938 20.209 1.00 44.84 85 TYR A N 1
ATOM 622 C CA . TYR A 1 85 ? -6.715 10.904 20.272 1.00 44.84 85 TYR A CA 1
ATOM 623 C C . TYR A 1 85 ? -6.173 12.315 19.994 1.00 44.84 85 TYR A C 1
ATOM 625 O O . TYR A 1 85 ? -6.262 12.801 18.867 1.00 44.84 85 TYR A O 1
ATOM 633 N N . GLN A 1 86 ? -5.675 13.004 21.023 1.00 45.22 86 GLN A N 1
ATOM 634 C CA . GLN A 1 86 ? -4.982 14.280 20.842 1.00 45.22 86 GLN A CA 1
ATOM 635 C C . GLN A 1 86 ? -3.507 14.012 20.537 1.00 45.22 86 GLN A C 1
ATOM 637 O O . GLN A 1 86 ? -2.858 13.257 21.262 1.00 45.22 86 GLN A O 1
ATOM 642 N N . SER A 1 87 ? -3.019 14.600 19.441 1.00 44.41 87 SER A N 1
ATOM 643 C CA . SER A 1 87 ? -1.603 14.632 19.052 1.00 44.41 87 SER A CA 1
ATOM 644 C C . SER A 1 87 ? -0.767 15.478 20.000 1.00 44.41 87 SER A C 1
ATOM 646 O O . SER A 1 87 ? -1.257 16.586 20.321 1.00 44.41 87 SER A O 1
#

Secondary structure (DSSP, 8-state):
--SS-SS-EEE-STTTTTTTS-HHHHHHTT--TT--EEE--SS-HHHHHHHHHHHHHHHTT---------SS-SSHHHHHH------

Foldseek 3Di:
DDAAAQDKDKDQCCVPVVVVDDPVVCVVVVRDSPDMDIHDHNADPVLVVVVVVCVVCVVVVNNPPPPPVPQCDSHPCSVVPVGRDDD